Protein AF-A0A951CGI7-F1 (afdb_monomer)

Nearest PDB structures (foldseek):
  8hdo-assembly1_A  TM=5.782E-01  e=1.007E-01  Homo sapiens
  7ljc-assembly1_A  TM=5.615E-01  e=8.279E-02  Homo sapiens
  3eei-assembly1_B  TM=6.564E-01  e=4.809E-01  Neisseria meningitidis serogroup B
  5b7q-assembly1_B  TM=7.104E-01  e=6.241E-01  Aeromonas hydrophila subsp. hydrophila ATCC 7966
  6if8-assembly2_D  TM=5.737E-01  e=9.227E-01  Aeromonas hydrophila subsp. hydrophila ATCC 7966

Secondary structure (DSSP, 8-state):
------EEEE-S-HHHHHTTSEEEEEEE--TTSEEEEEEETTEEEEEEE--TTT-TT-

Foldseek 3Di:
DDPDDAAEDEDQDPCVVCVPFAWPADWDDDPFFIKTWTDDPNGIYIYTYGDCVNVVVD

Sequence (58 aa):
MKTVPHVAFEVDDLAEAIRDQKVIIAPDIPSTGVVAMIEVNGAPVELMQIDHLVRKDL

Structure (mmCIF, N/CA/C/O backbone):
data_AF-A0A951CGI7-F1
#
_entry.id   AF-A0A951CGI7-F1
#
loop_
_atom_site.group_PDB
_atom_site.id
_atom_site.type_symbol
_atom_site.label_atom_id
_atom_site.label_alt_id
_atom_site.label_comp_id
_atom_site.label_asym_id
_atom_site.label_entity_id
_atom_site.label_seq_id
_atom_site.pdbx_PDB_ins_code
_atom_site.Cartn_x
_atom_site.Cartn_y
_atom_site.Cartn_z
_atom_site.occupancy
_atom_site.B_iso_or_equiv
_atom_site.auth_seq_id
_atom_site.auth_comp_id
_atom_site.auth_asym_id
_atom_site.auth_atom_id
_atom_site.pdbx_PDB_model_num
ATOM 1 N N . MET A 1 1 ? 10.531 14.926 12.422 1.00 49.84 1 MET A N 1
ATOM 2 C CA . MET A 1 1 ? 10.065 13.633 11.875 1.00 49.84 1 MET A CA 1
ATOM 3 C C . MET A 1 1 ? 10.124 12.597 12.983 1.00 49.84 1 MET A C 1
ATOM 5 O O . MET A 1 1 ? 11.146 12.533 13.652 1.00 49.84 1 MET A O 1
ATOM 9 N N . LYS A 1 2 ? 9.046 11.846 13.231 1.00 58.38 2 LYS A N 1
ATOM 10 C CA . LYS A 1 2 ? 9.105 10.678 14.121 1.00 58.38 2 LYS A CA 1
ATOM 11 C C . LYS A 1 2 ? 9.492 9.471 13.266 1.00 58.38 2 LYS A C 1
ATOM 13 O O . LYS A 1 2 ? 8.706 9.052 12.431 1.00 58.38 2 LYS A O 1
ATOM 18 N N . THR A 1 3 ? 10.705 8.962 13.448 1.00 72.88 3 THR A N 1
ATOM 19 C CA . THR A 1 3 ? 11.208 7.723 12.838 1.00 72.88 3 THR A CA 1
ATOM 20 C C . THR A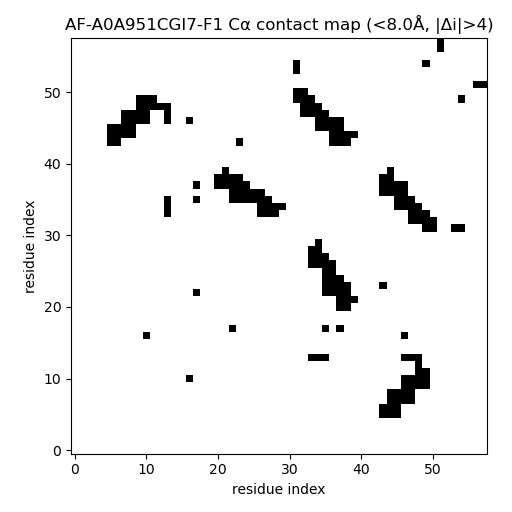 1 3 ? 10.784 6.544 13.708 1.00 72.88 3 THR A C 1
ATOM 22 O O . THR A 1 3 ? 11.567 6.041 14.513 1.00 72.88 3 THR A O 1
ATOM 25 N N . VAL A 1 4 ? 9.511 6.172 13.630 1.00 78.25 4 VAL A N 1
ATOM 26 C CA . VAL A 1 4 ? 9.025 4.916 14.213 1.00 78.25 4 VAL A CA 1
ATOM 27 C C . VAL A 1 4 ? 9.003 3.868 13.106 1.00 78.25 4 VAL A C 1
ATOM 29 O O . VAL A 1 4 ? 8.535 4.195 12.018 1.00 78.25 4 VAL A O 1
ATOM 32 N N . PRO A 1 5 ? 9.508 2.647 13.347 1.00 82.56 5 PRO A N 1
ATOM 33 C CA . PRO A 1 5 ? 9.376 1.562 12.387 1.00 82.56 5 PRO A CA 1
ATOM 34 C C . PRO A 1 5 ? 7.904 1.301 12.065 1.00 82.56 5 PRO A C 1
ATOM 36 O O . PRO A 1 5 ? 7.066 1.262 12.969 1.00 82.56 5 PRO A O 1
ATOM 39 N N . HIS A 1 6 ? 7.611 1.086 10.791 1.00 82.50 6 HIS A N 1
ATOM 40 C CA . HIS A 1 6 ? 6.315 0.635 10.299 1.00 82.50 6 HIS A CA 1
ATOM 41 C C . HIS A 1 6 ? 6.504 -0.608 9.430 1.00 82.50 6 HIS A C 1
ATOM 43 O O . HIS A 1 6 ? 7.618 -0.934 9.020 1.00 82.50 6 HIS A O 1
ATOM 49 N N . VAL A 1 7 ? 5.414 -1.336 9.202 1.00 89.06 7 VAL A N 1
ATOM 50 C CA . VAL A 1 7 ? 5.416 -2.518 8.336 1.00 89.06 7 VAL A CA 1
ATOM 51 C C . VAL A 1 7 ? 5.152 -2.072 6.903 1.00 89.06 7 VAL A C 1
ATOM 53 O O . VAL A 1 7 ? 4.241 -1.274 6.671 1.00 89.06 7 VAL A O 1
ATOM 56 N N . ALA A 1 8 ? 5.929 -2.616 5.970 1.00 91.88 8 ALA A N 1
ATOM 57 C CA . ALA A 1 8 ? 5.731 -2.455 4.540 1.00 91.88 8 ALA A CA 1
ATOM 58 C C . ALA A 1 8 ? 5.495 -3.822 3.888 1.00 91.88 8 ALA A C 1
ATOM 60 O O . ALA A 1 8 ? 6.172 -4.794 4.233 1.00 91.88 8 ALA A O 1
ATOM 61 N N . PHE A 1 9 ? 4.550 -3.886 2.954 1.00 94.69 9 PHE A N 1
ATOM 62 C CA . PHE A 1 9 ? 4.320 -5.048 2.103 1.00 94.69 9 PHE A CA 1
ATOM 63 C C . PHE A 1 9 ? 4.540 -4.674 0.647 1.00 94.69 9 PHE A C 1
ATOM 65 O O . PHE A 1 9 ? 4.078 -3.632 0.180 1.00 94.69 9 PHE A O 1
ATOM 72 N N . GLU A 1 10 ? 5.221 -5.557 -0.067 1.00 94.88 10 GLU A N 1
ATOM 73 C CA . GLU A 1 10 ? 5.306 -5.475 -1.512 1.00 94.88 10 GLU A CA 1
ATOM 74 C C . GLU A 1 10 ? 4.042 -6.055 -2.161 1.00 94.88 10 GLU A C 1
ATOM 76 O O . GLU A 1 10 ? 3.498 -7.056 -1.686 1.00 94.88 10 GLU A O 1
ATOM 81 N N . VAL A 1 11 ? 3.558 -5.404 -3.218 1.00 95.81 11 VAL A N 1
ATOM 82 C CA . VAL A 1 11 ? 2.369 -5.793 -3.985 1.00 95.81 11 VAL A CA 1
ATOM 83 C C . VAL A 1 11 ? 2.645 -5.707 -5.486 1.00 95.81 11 VAL A C 1
ATOM 85 O O . VAL A 1 11 ? 3.404 -4.849 -5.931 1.00 95.81 11 VAL A O 1
ATOM 88 N N . ASP A 1 12 ? 1.980 -6.559 -6.271 1.00 94.50 12 ASP A N 1
ATOM 89 C CA . ASP A 1 12 ? 2.140 -6.586 -7.733 1.00 94.50 12 ASP A CA 1
ATOM 90 C C . ASP A 1 12 ? 1.561 -5.332 -8.417 1.00 94.50 12 ASP A C 1
ATOM 92 O O . ASP A 1 12 ? 2.164 -4.781 -9.337 1.00 94.50 12 ASP A O 1
ATOM 96 N N . ASP A 1 13 ? 0.387 -4.878 -7.963 1.00 94.88 13 ASP A N 1
ATOM 97 C CA . ASP A 1 13 ? -0.307 -3.689 -8.468 1.00 94.88 13 ASP A CA 1
ATOM 98 C C . ASP A 1 13 ? -0.806 -2.839 -7.293 1.00 94.88 13 ASP A C 1
ATOM 100 O O . ASP A 1 13 ? -1.719 -3.220 -6.551 1.00 94.88 13 ASP A O 1
ATOM 104 N N . LEU A 1 14 ? -0.192 -1.669 -7.117 1.00 95.25 14 LEU A N 1
ATOM 105 C CA . LEU A 1 14 ? -0.520 -0.758 -6.030 1.00 95.25 14 LEU A CA 1
ATOM 106 C C . LEU A 1 14 ? -1.912 -0.144 -6.191 1.00 95.25 14 LEU A C 1
ATOM 108 O O . LEU A 1 14 ? -2.602 0.047 -5.190 1.00 95.25 14 LEU A O 1
ATOM 112 N N . ALA A 1 15 ? -2.331 0.173 -7.418 1.00 94.94 15 ALA A N 1
ATOM 113 C CA . ALA A 1 15 ? -3.626 0.797 -7.671 1.00 94.94 15 ALA A CA 1
ATOM 114 C C . ALA A 1 15 ? -4.767 -0.156 -7.295 1.00 94.94 15 ALA A C 1
ATOM 116 O O . ALA A 1 15 ? -5.737 0.248 -6.649 1.00 94.94 15 ALA A O 1
ATOM 117 N N . GLU A 1 16 ? -4.608 -1.433 -7.627 1.00 97.25 16 GLU A N 1
ATOM 118 C CA . GLU A 1 16 ? -5.550 -2.482 -7.255 1.00 97.25 16 GLU A CA 1
ATOM 119 C C . GLU A 1 16 ? -5.521 -2.760 -5.745 1.00 97.25 16 GLU A C 1
ATOM 121 O O . GLU A 1 16 ? -6.578 -2.925 -5.130 1.00 97.25 16 GLU A O 1
ATOM 126 N N . ALA A 1 17 ? -4.337 -2.754 -5.121 1.00 96.31 17 ALA A N 1
ATOM 127 C CA . ALA A 1 17 ? -4.176 -3.026 -3.693 1.00 96.31 17 ALA A CA 1
ATOM 128 C C . ALA A 1 17 ? -4.802 -1.951 -2.782 1.00 96.31 17 ALA A C 1
ATOM 130 O O . ALA A 1 17 ? -5.272 -2.271 -1.687 1.00 96.31 17 ALA A O 1
ATOM 131 N N . ILE A 1 18 ? -4.841 -0.687 -3.221 1.00 96.75 18 ILE A N 1
ATOM 13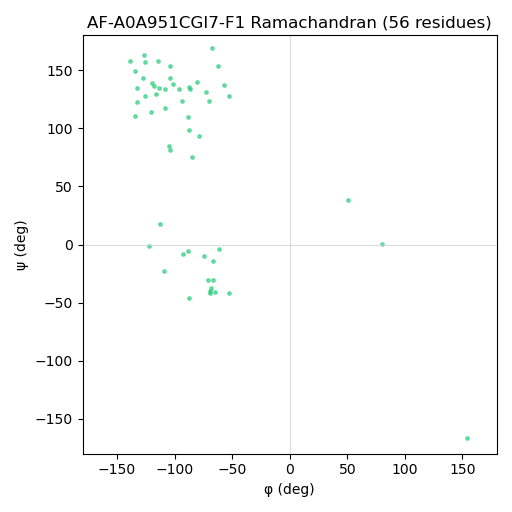2 C CA . ILE A 1 18 ? -5.402 0.424 -2.431 1.00 96.75 18 ILE A CA 1
ATOM 133 C C . ILE A 1 18 ? -6.886 0.702 -2.707 1.00 96.75 18 ILE A C 1
ATOM 135 O O . ILE A 1 18 ? -7.480 1.505 -1.988 1.00 96.75 18 ILE A O 1
ATOM 139 N N . ARG A 1 19 ? -7.491 0.069 -3.723 1.00 96.06 19 ARG A N 1
ATOM 140 C CA . ARG A 1 19 ? -8.812 0.439 -4.271 1.00 96.06 19 ARG A CA 1
ATOM 141 C C . ARG A 1 19 ? -9.924 0.532 -3.223 1.00 96.06 19 ARG A C 1
ATOM 143 O O . ARG A 1 19 ? -10.722 1.463 -3.253 1.00 96.06 19 ARG A O 1
ATOM 150 N N . ASP A 1 20 ? -9.940 -0.413 -2.289 1.00 95.88 20 ASP A N 1
ATOM 151 C CA . ASP A 1 20 ? -10.956 -0.535 -1.236 1.00 95.88 20 ASP A CA 1
ATOM 152 C C . ASP A 1 20 ? -10.373 -0.265 0.165 1.00 95.88 20 ASP A C 1
ATOM 154 O O . ASP A 1 20 ? -10.951 -0.644 1.185 1.00 95.88 20 ASP A O 1
ATOM 158 N N . GLN A 1 21 ? -9.203 0.379 0.223 1.00 97.06 21 GLN A N 1
ATOM 159 C CA . GLN A 1 21 ? -8.490 0.683 1.459 1.00 97.06 21 GLN A CA 1
ATOM 160 C C . GLN A 1 21 ? -8.639 2.153 1.845 1.00 97.06 21 GLN A C 1
ATOM 162 O O . GLN A 1 21 ? -8.780 3.050 1.011 1.00 97.06 21 GLN A O 1
ATOM 167 N N . LYS A 1 22 ? -8.527 2.431 3.145 1.00 97.44 22 LYS A N 1
ATOM 168 C CA . LYS A 1 22 ? -8.428 3.804 3.644 1.00 97.44 22 LYS A CA 1
ATOM 169 C C . LYS A 1 22 ? -7.005 4.323 3.443 1.00 97.44 22 LYS A C 1
ATOM 171 O O . LYS A 1 22 ? -6.144 4.130 4.299 1.00 97.44 22 LYS A O 1
ATOM 176 N N . VAL A 1 23 ? -6.771 4.996 2.322 1.00 96.75 23 VAL A N 1
ATOM 177 C CA . VAL A 1 23 ? -5.491 5.651 2.019 1.00 96.75 23 VAL A CA 1
ATOM 178 C C . VAL A 1 23 ? -5.294 6.865 2.932 1.00 96.75 23 VAL A C 1
ATOM 180 O O . VAL A 1 23 ? -6.126 7.770 2.971 1.00 96.75 23 VAL A O 1
ATOM 183 N N . ILE A 1 24 ? -4.185 6.880 3.669 1.00 95.31 24 ILE A N 1
ATOM 184 C CA . ILE A 1 24 ? -3.791 7.966 4.581 1.00 95.31 24 ILE A CA 1
ATOM 185 C C . ILE A 1 24 ? -2.597 8.769 4.053 1.00 95.31 24 ILE A C 1
ATOM 187 O O . ILE A 1 24 ? -2.442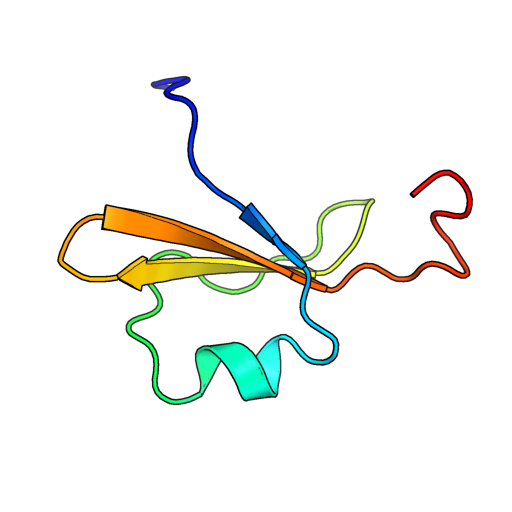 9.933 4.418 1.00 95.31 24 ILE A O 1
ATOM 191 N N . ILE A 1 25 ? -1.791 8.180 3.162 1.00 92.88 25 ILE A N 1
ATOM 192 C CA . ILE A 1 25 ? -0.802 8.886 2.339 1.00 92.88 25 ILE A CA 1
ATOM 193 C C . ILE A 1 25 ? -0.972 8.401 0.904 1.00 92.88 25 ILE A C 1
ATOM 195 O O . ILE A 1 25 ? -0.917 7.198 0.647 1.00 92.88 25 ILE A O 1
ATOM 199 N N . ALA A 1 26 ? -1.220 9.346 -0.003 1.00 93.19 26 ALA A N 1
ATOM 200 C CA . ALA A 1 26 ? -1.444 9.064 -1.414 1.00 93.19 26 ALA A CA 1
ATOM 201 C C . ALA A 1 26 ? -0.211 8.416 -2.069 1.00 93.19 26 ALA A C 1
ATOM 203 O O . ALA A 1 26 ? 0.905 8.671 -1.607 1.00 93.19 26 ALA A O 1
ATOM 204 N N . PRO A 1 27 ? -0.406 7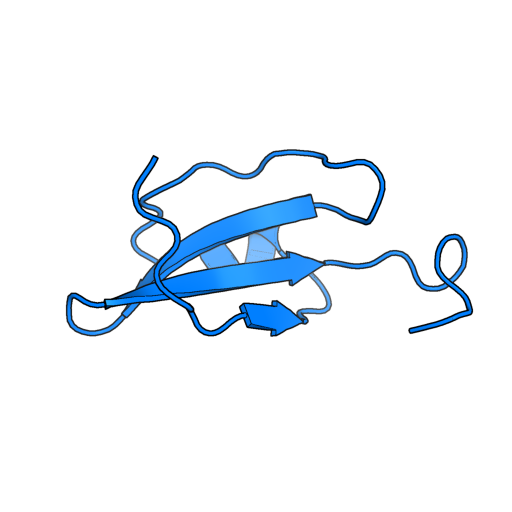.629 -3.144 1.00 91.44 27 PRO A N 1
ATOM 205 C CA . PRO A 1 27 ? 0.695 7.079 -3.915 1.00 91.44 27 PRO A CA 1
ATOM 206 C C . PRO A 1 27 ? 1.684 8.161 -4.358 1.00 91.44 27 PRO A C 1
ATOM 208 O O . PRO A 1 27 ? 1.277 9.146 -4.978 1.00 91.44 27 PRO A O 1
ATOM 211 N N . ASP A 1 28 ? 2.965 7.960 -4.067 1.00 89.88 28 ASP A N 1
ATOM 212 C CA . ASP A 1 28 ? 4.074 8.776 -4.570 1.00 89.88 28 ASP A CA 1
ATOM 213 C C . ASP A 1 28 ? 5.114 7.877 -5.247 1.00 89.88 28 ASP A C 1
ATOM 215 O O . ASP A 1 28 ? 5.164 6.676 -4.971 1.00 89.88 28 ASP A O 1
ATOM 219 N N . ILE A 1 29 ? 5.920 8.445 -6.148 1.00 79.31 29 ILE A N 1
ATOM 220 C CA . ILE A 1 29 ? 6.941 7.719 -6.921 1.00 79.31 29 ILE A CA 1
ATOM 221 C C . ILE A 1 29 ? 8.335 8.036 -6.355 1.00 79.31 29 ILE A C 1
ATOM 223 O O . ILE A 1 29 ? 9.023 8.931 -6.861 1.00 79.31 29 ILE A O 1
ATOM 227 N N . PRO A 1 30 ? 8.798 7.335 -5.306 1.00 75.88 30 PRO A N 1
ATOM 228 C CA . PRO A 1 30 ? 10.199 7.367 -4.919 1.00 75.88 30 PRO A CA 1
ATOM 229 C C . PRO A 1 30 ? 11.088 6.693 -5.976 1.00 75.88 30 PRO A C 1
ATOM 231 O O . PRO A 1 30 ? 10.640 5.985 -6.873 1.00 75.88 30 PRO A O 1
ATOM 234 N N . SER A 1 31 ? 12.404 6.861 -5.841 1.00 67.19 31 SER A N 1
ATOM 235 C CA . SER A 1 31 ? 13.414 6.299 -6.753 1.00 67.19 31 SER A CA 1
ATOM 236 C C . SER A 1 31 ? 13.438 4.762 -6.844 1.00 67.19 31 SER A C 1
ATOM 238 O O . SER A 1 31 ? 14.225 4.213 -7.614 1.00 67.19 31 SER A O 1
ATOM 240 N N . THR A 1 32 ? 12.618 4.062 -6.059 1.00 68.56 32 THR A N 1
ATOM 241 C CA . THR A 1 32 ? 12.625 2.603 -5.891 1.00 68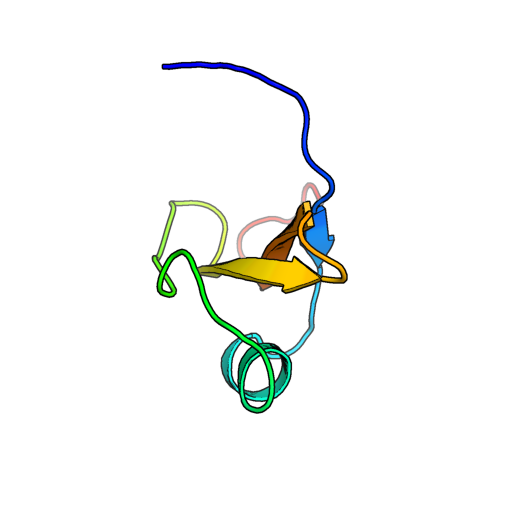.56 32 THR A CA 1
ATOM 242 C C . THR A 1 32 ? 11.309 1.910 -6.234 1.00 68.56 32 THR A C 1
ATOM 244 O O . THR A 1 32 ? 11.259 0.690 -6.146 1.00 68.56 32 THR A O 1
ATOM 247 N N . GLY A 1 33 ? 10.260 2.641 -6.617 1.00 82.69 33 GLY A N 1
ATOM 248 C CA . GLY A 1 33 ? 8.932 2.075 -6.867 1.00 82.69 33 GLY A CA 1
ATOM 249 C C . GLY A 1 33 ? 7.828 3.106 -6.660 1.00 82.69 33 GLY A C 1
ATOM 250 O O . GLY A 1 33 ? 8.115 4.294 -6.550 1.00 82.69 33 GLY A O 1
ATOM 251 N N . VAL A 1 34 ? 6.577 2.660 -6.583 1.00 86.88 34 VAL A N 1
ATOM 252 C CA . VAL A 1 34 ? 5.446 3.499 -6.147 1.00 86.88 34 VAL A CA 1
ATOM 253 C C . VAL A 1 34 ? 5.023 3.038 -4.757 1.00 86.88 34 VAL A C 1
ATOM 255 O O . VAL A 1 34 ? 4.908 1.834 -4.528 1.00 86.88 34 VAL A O 1
ATOM 258 N N . VAL A 1 35 ? 4.810 3.969 -3.825 1.00 92.81 35 VAL A N 1
ATOM 259 C CA . VAL A 1 35 ? 4.452 3.658 -2.428 1.00 92.81 35 VAL A CA 1
ATOM 260 C C . VAL A 1 35 ? 3.207 4.407 -1.992 1.00 92.81 35 VAL A C 1
ATOM 262 O O . VAL A 1 35 ? 3.037 5.568 -2.348 1.00 92.81 35 VAL A O 1
ATOM 265 N N . ALA A 1 36 ? 2.363 3.775 -1.183 1.00 95.25 36 ALA A N 1
ATOM 266 C CA . ALA A 1 36 ? 1.227 4.409 -0.520 1.00 95.25 36 ALA A CA 1
ATOM 267 C C . ALA A 1 36 ? 1.105 3.910 0.921 1.00 95.25 36 ALA A C 1
ATOM 269 O O . ALA A 1 36 ? 1.558 2.816 1.250 1.00 95.25 36 ALA A O 1
ATOM 270 N N . MET A 1 37 ? 0.444 4.684 1.781 1.00 95.06 37 MET A N 1
ATOM 271 C CA . MET A 1 37 ? 0.156 4.257 3.151 1.00 95.06 37 MET A CA 1
ATOM 272 C C . MET A 1 37 ? -1.348 4.136 3.352 1.00 95.06 37 MET A C 1
ATOM 274 O O . MET A 1 37 ? -2.099 5.074 3.068 1.00 95.06 37 MET A O 1
ATOM 278 N N . ILE A 1 38 ? -1.775 2.997 3.887 1.00 96.38 38 ILE A N 1
ATOM 279 C CA . ILE A 1 38 ? -3.165 2.702 4.233 1.00 96.38 38 ILE A CA 1
ATOM 280 C C . ILE A 1 38 ? -3.324 2.540 5.748 1.00 96.38 38 ILE A C 1
ATOM 282 O O . ILE A 1 38 ? -2.363 2.260 6.464 1.00 96.38 38 ILE A O 1
ATOM 286 N N . GLU A 1 39 ? -4.542 2.718 6.249 1.00 95.56 39 GLU A N 1
ATOM 287 C CA . GLU A 1 39 ? -4.898 2.383 7.628 1.00 95.56 39 GLU A CA 1
ATOM 288 C C . GLU A 1 39 ? -5.471 0.966 7.703 1.00 95.56 39 GLU A C 1
ATOM 290 O O . GLU A 1 39 ? -6.495 0.668 7.091 1.00 95.56 39 GLU A O 1
ATOM 295 N N . VAL A 1 40 ? -4.859 0.118 8.527 1.00 95.31 40 VAL A N 1
ATOM 296 C CA . VAL A 1 40 ? -5.368 -1.211 8.875 1.00 95.31 40 VAL A CA 1
ATOM 297 C C . VAL A 1 40 ? -5.565 -1.256 10.385 1.00 95.31 40 VAL A C 1
ATOM 299 O O . VAL A 1 40 ? -4.605 -1.159 11.145 1.00 95.31 40 VAL A O 1
ATOM 302 N N . ASN A 1 41 ? -6.816 -1.376 10.840 1.00 94.25 41 ASN A N 1
ATOM 303 C CA . ASN A 1 41 ? -7.172 -1.399 12.269 1.00 94.25 41 ASN A CA 1
ATOM 304 C C . ASN A 1 41 ? -6.571 -0.228 13.081 1.00 94.25 41 ASN A C 1
ATOM 306 O O . ASN A 1 41 ? -6.137 -0.407 14.218 1.00 94.25 41 ASN A O 1
ATOM 310 N N . GLY A 1 42 ? -6.522 0.972 12.493 1.00 92.19 42 GLY A N 1
ATOM 311 C CA . GLY A 1 42 ? -5.967 2.173 13.132 1.00 92.19 42 GLY A CA 1
ATOM 312 C C . GLY A 1 42 ? -4.437 2.278 13.104 1.00 92.19 42 GLY A C 1
ATOM 313 O O . GLY A 1 42 ? -3.896 3.255 13.621 1.00 92.19 42 GLY A O 1
ATOM 314 N N . ALA A 1 43 ? -3.736 1.312 12.505 1.00 91.88 43 ALA A N 1
ATOM 315 C CA . ALA A 1 43 ? -2.291 1.350 12.310 1.00 91.88 43 ALA A CA 1
ATOM 316 C C . ALA A 1 43 ? -1.929 1.685 10.849 1.00 91.88 43 ALA A C 1
ATOM 318 O O . ALA A 1 43 ? -2.612 1.222 9.932 1.00 91.88 43 ALA A O 1
ATOM 319 N N . PRO A 1 44 ? -0.858 2.463 10.614 1.00 93.50 44 PRO A N 1
ATOM 320 C CA . PRO A 1 44 ? -0.342 2.705 9.274 1.00 93.50 44 PRO A CA 1
ATOM 321 C C . PRO A 1 44 ? 0.373 1.460 8.731 1.00 93.50 44 PRO A C 1
ATOM 323 O O . PRO A 1 44 ? 1.226 0.883 9.409 1.00 93.50 4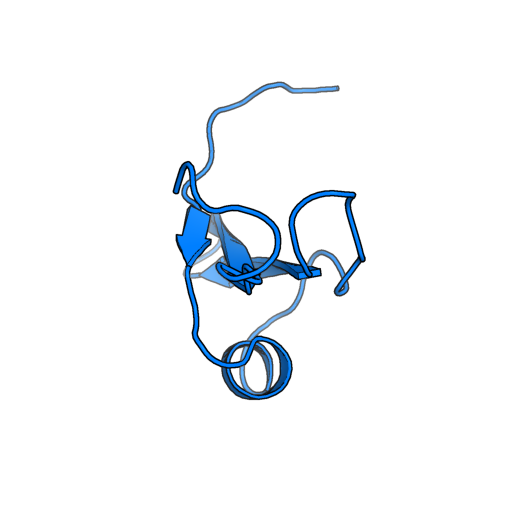4 PRO A O 1
ATOM 326 N N . VAL A 1 45 ? 0.040 1.073 7.501 1.00 95.00 45 VAL A N 1
ATOM 327 C CA . VAL A 1 45 ? 0.716 0.020 6.734 1.00 95.00 45 VAL A CA 1
ATOM 328 C C . VAL A 1 45 ? 1.143 0.603 5.395 1.00 95.00 45 VAL A C 1
ATOM 330 O O . VAL A 1 45 ? 0.328 1.193 4.685 1.00 95.00 45 VAL A O 1
ATOM 333 N N . GLU A 1 46 ? 2.418 0.447 5.057 1.00 94.75 46 GLU A N 1
ATOM 334 C CA . GLU A 1 46 ? 2.958 0.865 3.766 1.00 94.75 46 GLU A CA 1
ATOM 335 C C . GLU A 1 46 ? 2.772 -0.257 2.738 1.00 94.75 46 GLU A C 1
ATOM 337 O O . GLU A 1 46 ? 3.044 -1.426 3.014 1.00 94.75 46 GLU A O 1
ATOM 342 N N . LEU A 1 47 ? 2.288 0.099 1.553 1.00 95.94 47 LEU A N 1
ATOM 343 C CA . LEU A 1 47 ? 2.234 -0.770 0.386 1.00 95.94 47 LEU A CA 1
ATOM 344 C C . 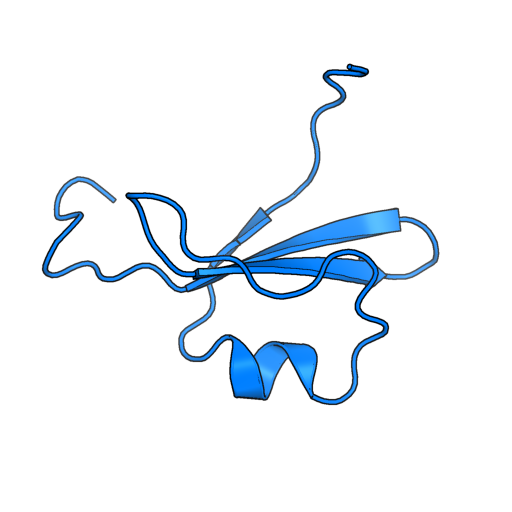LEU A 1 47 ? 3.183 -0.213 -0.667 1.00 95.94 47 LEU A C 1
ATOM 346 O O . LEU A 1 47 ? 3.180 0.991 -0.927 1.00 95.94 47 LEU A O 1
ATOM 350 N N . MET A 1 48 ? 3.974 -1.088 -1.273 1.00 94.44 48 MET A N 1
ATOM 351 C CA . MET A 1 48 ? 4.972 -0.717 -2.265 1.00 94.44 48 MET A CA 1
ATOM 352 C C . MET A 1 48 ? 4.877 -1.635 -3.475 1.00 94.44 48 MET A C 1
ATOM 354 O O . MET A 1 48 ? 4.807 -2.847 -3.329 1.00 94.44 48 MET A O 1
ATOM 358 N N . GLN A 1 49 ? 4.925 -1.056 -4.665 1.00 94.12 49 GLN A N 1
ATOM 359 C CA . GLN A 1 49 ? 5.131 -1.793 -5.904 1.00 94.12 49 GLN A CA 1
ATOM 360 C C . GLN A 1 49 ? 6.537 -1.482 -6.413 1.00 94.12 49 GLN A C 1
ATOM 362 O O . GLN A 1 49 ? 6.847 -0.320 -6.704 1.00 94.12 49 GLN A O 1
ATOM 367 N N . ILE A 1 50 ? 7.385 -2.506 -6.496 1.00 91.44 50 ILE A N 1
ATOM 368 C CA . ILE A 1 50 ? 8.777 -2.392 -6.939 1.00 91.44 50 ILE A CA 1
ATOM 369 C C . ILE A 1 50 ? 8.884 -2.852 -8.390 1.00 91.44 50 ILE A C 1
ATOM 371 O O . ILE A 1 50 ? 8.318 -3.863 -8.797 1.00 91.44 50 ILE A O 1
ATOM 375 N N . ASP A 1 51 ? 9.660 -2.120 -9.185 1.00 88.75 51 ASP A N 1
ATOM 376 C CA . ASP A 1 51 ? 10.114 -2.623 -10.477 1.00 88.75 51 ASP A CA 1
ATOM 377 C C . ASP A 1 51 ? 11.422 -3.411 -10.289 1.00 88.75 51 ASP A C 1
ATOM 379 O O . ASP A 1 51 ? 12.510 -2.828 -10.222 1.00 88.75 51 ASP A O 1
ATOM 383 N N . HIS A 1 52 ? 11.336 -4.743 -10.221 1.00 88.00 52 HIS A N 1
ATOM 384 C CA . HIS A 1 52 ? 12.513 -5.615 -10.087 1.00 88.00 52 HIS A CA 1
ATOM 385 C C . HIS A 1 52 ? 13.441 -5.609 -11.317 1.00 88.00 52 HIS A C 1
ATOM 387 O O . HIS A 1 52 ? 14.591 -6.050 -11.228 1.00 88.00 52 HIS A O 1
ATOM 393 N N . LEU A 1 53 ? 13.009 -5.095 -12.479 1.00 86.69 53 LEU A N 1
ATOM 394 C CA . LEU A 1 53 ? 13.925 -4.885 -13.608 1.00 86.69 53 LEU A CA 1
ATOM 395 C C . LEU A 1 53 ? 14.893 -3.732 -13.317 1.00 86.69 53 LEU A C 1
ATOM 397 O O . LEU A 1 53 ? 16.041 -3.757 -13.780 1.00 86.69 53 LEU A O 1
ATO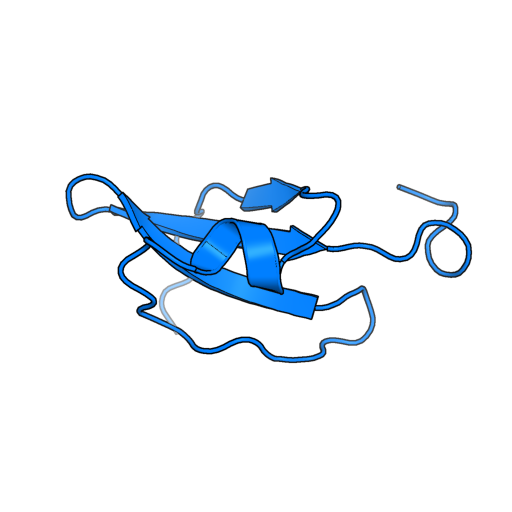M 401 N N . VAL A 1 54 ? 14.438 -2.752 -12.531 1.00 83.06 54 VAL A N 1
ATOM 402 C CA . VAL A 1 54 ? 15.215 -1.596 -12.072 1.00 83.06 54 VAL A CA 1
ATOM 403 C C . VAL A 1 54 ? 15.967 -1.920 -10.775 1.00 83.06 54 VAL A C 1
ATOM 405 O O . VAL A 1 54 ? 17.165 -1.643 -10.683 1.00 83.06 54 VAL A O 1
ATOM 408 N N . ARG A 1 55 ? 15.307 -2.545 -9.791 1.00 81.38 55 ARG A N 1
ATOM 409 C CA . ARG A 1 55 ? 15.882 -2.975 -8.503 1.00 81.38 55 ARG A CA 1
ATOM 410 C C . ARG A 1 55 ? 16.121 -4.482 -8.484 1.00 81.38 55 ARG A C 1
ATOM 412 O O . ARG A 1 55 ? 15.342 -5.247 -7.938 1.00 81.38 55 ARG A O 1
ATOM 419 N N . LYS A 1 56 ? 17.236 -4.899 -9.081 1.00 80.56 56 LYS A N 1
ATOM 420 C CA . LYS A 1 56 ? 17.652 -6.315 -9.156 1.00 80.56 56 LY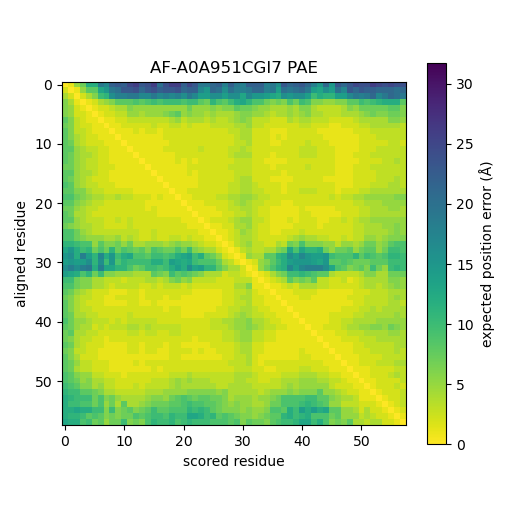S A CA 1
ATOM 421 C C . LYS A 1 56 ? 18.202 -6.873 -7.836 1.00 80.56 56 LYS A C 1
ATOM 423 O O . LYS A 1 56 ? 18.522 -8.053 -7.762 1.00 80.56 56 LYS A O 1
ATOM 428 N N . ASP A 1 57 ? 18.431 -5.998 -6.861 1.00 82.19 57 ASP A N 1
ATOM 429 C CA . ASP A 1 57 ? 18.989 -6.285 -5.537 1.00 82.19 57 ASP A CA 1
ATOM 430 C C . ASP A 1 57 ? 17.932 -6.671 -4.492 1.00 82.19 57 ASP A C 1
ATOM 432 O O . ASP A 1 57 ? 18.301 -7.019 -3.369 1.00 82.19 57 ASP A O 1
ATOM 436 N N . LEU A 1 58 ? 16.653 -6.585 -4.864 1.00 73.81 58 LEU A N 1
ATOM 437 C CA . LEU A 1 58 ? 15.487 -6.924 -4.054 1.00 73.81 58 LEU A CA 1
ATOM 438 C C . LEU A 1 58 ? 14.788 -8.157 -4.626 1.00 73.81 58 LEU A C 1
ATOM 440 O O . LEU A 1 58 ? 14.622 -8.208 -5.870 1.00 73.81 58 LEU A O 1
#

pLDDT: mean 88.61, std 10.05, range [49.84, 97.44]

Solvent-accessible surface area (backbone atoms only — not comparable to full-atom values): 3674 Å² total; per-residue (Å²): 134,87,91,67,93,73,58,72,44,81,42,95,49,54,72,70,69,46,70,92,49,55,70,78,38,74,77,45,78,57,103,72,31,42,37,31,28,29,53,58,97,88,38,72,36,37,40,32,22,65,52,53,90,79,42,72,91,106

Mean predicted aligned error: 4.53 Å

Radius of gyration: 11.7 Å; Cα contacts (8 Å, |Δi|>4): 97; chains: 1; bounding box: 30×21×28 Å